Protein AF-A0AAN6T9I6-F1 (afdb_monomer)

Nearest PDB structures (foldseek):
  3bio-assembly1_A  TM=5.373E-01  e=3.878E-01  Porphyromonas gingivalis W83
  3bio-assembly1_B  TM=4.441E-01  e=6.541E-01  Porphyromonas gingiv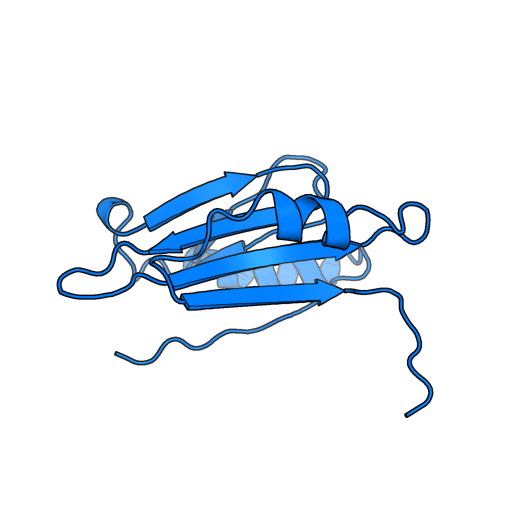alis W83
  8xeh-assembly1_E  T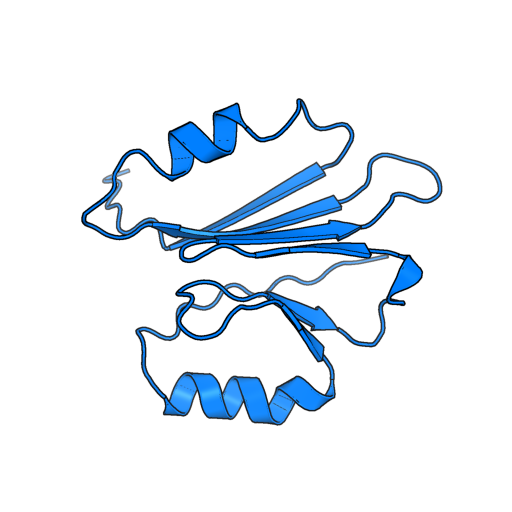M=4.835E-01  e=1.633E+00  Legionella pneumophila
  5w3y-assembly2_B  TM=5.006E-01  e=4.350E+00  Ralstonia solanacearum

pLDDT: mean 81.52, std 9.83, range [54.81, 94.38]

Solvent-accessible surface area (backbone atoms only — not comparable to full-atom values): 6891 Å² total; per-residue (Å²): 136,89,84,85,86,84,88,82,84,56,86,85,41,62,68,60,49,48,60,53,52,70,59,32,82,54,34,45,80,47,62,48,94,87,33,72,20,60,48,76,44,54,63,89,56,61,74,91,45,43,52,74,52,71,46,57,41,28,25,38,41,37,35,70,40,92,89,54,61,23,45,33,41,34,29,37,39,42,53,94,88,49,90,51,59,67,65,52,49,64,69,63,52,67,85,66,71,35,51,76,45,84,44,66,51,66,83,70,89,73,96,121

Secondary structure (DSSP, 8-state):
-PPP------TT-HHHHHHHHHHGGGEEEE--TT-S--EEEETTS-GGGEEEEE-SSEEEEEEPPSSS--EEEEEEE--TT-SSHHHHHHHHS-S-SSEEEEEEE-------

Mean predicted aligned error: 6.65 Å

Foldseek 3Di:
DDDDDDADQCVPPVVSVVVVVVVLVQFDWDEDVQARWIDTHGPVDDPVQKDKDYDRFKIKIWGDDPPAATEMEMEGEDPPVDPCVVVVVVVVPPPGSHHYHYHYPNVDDDPD

Radius of gyration: 14.71 Å; Cα contacts (8 Å, |Δi|>4): 151; chains: 1; bounding box: 37×34×36 Å

Structure (mmCIF, N/CA/C/O backbone):
data_AF-A0AAN6T9I6-F1
#
_entry.id   AF-A0AAN6T9I6-F1
#
loop_
_atom_site.group_PDB
_atom_site.id
_atom_site.type_symbol
_atom_site.label_atom_id
_atom_site.label_alt_id
_atom_site.label_comp_id
_atom_site.label_asym_id
_atom_site.label_entity_id
_atom_site.label_seq_id
_atom_site.pdbx_PDB_ins_code
_atom_site.Cartn_x
_atom_site.Cartn_y
_atom_site.Cartn_z
_atom_site.occupancy
_atom_site.B_iso_or_equiv
_atom_site.auth_seq_id
_atom_site.auth_comp_id
_atom_site.auth_asym_id
_atom_site.auth_atom_id
_atom_site.pdbx_PDB_model_num
ATOM 1 N N . MET A 1 1 ? -3.413 6.753 20.970 1.00 56.09 1 MET A N 1
ATOM 2 C CA . MET A 1 1 ? -2.949 5.431 20.495 1.00 56.09 1 MET A CA 1
ATOM 3 C C . MET A 1 1 ? -1.742 5.660 19.598 1.00 56.09 1 MET A C 1
ATOM 5 O O . MET A 1 1 ? -1.856 6.450 18.675 1.00 56.09 1 MET A O 1
ATOM 9 N N . GLY A 1 2 ? -0.576 5.093 19.921 1.00 68.94 2 GLY A N 1
ATOM 10 C CA . GLY A 1 2 ? 0.645 5.289 19.129 1.00 68.94 2 GLY A CA 1
ATOM 11 C C . GLY A 1 2 ? 0.744 4.275 17.989 1.00 68.94 2 GLY A C 1
ATOM 12 O O . GLY A 1 2 ? 0.542 3.078 18.214 1.00 68.94 2 GLY A O 1
ATOM 13 N N . ILE A 1 3 ? 1.055 4.742 16.781 1.00 76.50 3 ILE A N 1
ATOM 14 C CA . ILE A 1 3 ? 1.352 3.885 15.628 1.00 76.50 3 ILE A CA 1
ATOM 15 C C . ILE A 1 3 ? 2.866 3.902 15.429 1.00 76.50 3 ILE A C 1
ATOM 17 O O . ILE A 1 3 ? 3.469 4.963 15.30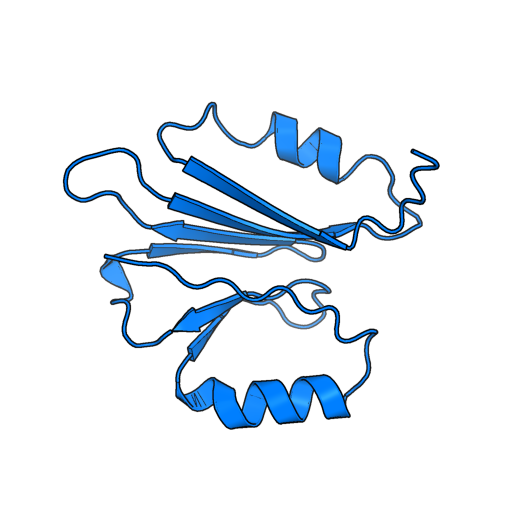1 1.00 76.50 3 ILE A O 1
ATOM 21 N N . SER A 1 4 ? 3.473 2.718 15.452 1.00 82.62 4 SER A N 1
ATOM 22 C CA . SER A 1 4 ? 4.886 2.523 15.131 1.00 82.62 4 SER A CA 1
ATOM 23 C C . SER A 1 4 ? 4.974 2.008 13.706 1.00 82.62 4 SER A C 1
ATOM 25 O O . SER A 1 4 ? 4.260 1.072 13.347 1.00 82.62 4 SER A O 1
ATOM 27 N N . ILE A 1 5 ? 5.833 2.633 12.912 1.00 83.00 5 ILE A N 1
ATOM 28 C CA . ILE A 1 5 ? 5.991 2.359 11.489 1.00 83.00 5 ILE A CA 1
ATOM 29 C C . ILE A 1 5 ? 7.453 1.987 11.247 1.00 83.00 5 ILE A C 1
ATOM 31 O O . ILE A 1 5 ? 8.351 2.674 11.732 1.00 83.00 5 ILE A O 1
ATOM 35 N N . LEU A 1 6 ? 7.678 0.903 10.507 1.00 82.81 6 LEU A N 1
ATOM 36 C CA . LEU A 1 6 ? 8.998 0.462 10.067 1.00 82.81 6 LEU A CA 1
ATOM 37 C C . LEU A 1 6 ? 9.014 0.429 8.539 1.00 82.81 6 LEU A C 1
ATOM 39 O O . LEU A 1 6 ? 8.176 -0.235 7.934 1.00 82.81 6 LEU A O 1
ATOM 43 N N . GLN A 1 7 ? 9.968 1.134 7.930 1.00 84.31 7 GLN A N 1
ATOM 44 C CA . GLN A 1 7 ? 10.239 1.051 6.497 1.00 84.31 7 GLN A CA 1
ATOM 45 C C . GLN A 1 7 ? 11.433 0.136 6.258 1.00 84.31 7 GLN A C 1
ATOM 47 O O . GLN A 1 7 ? 12.461 0.282 6.919 1.00 84.31 7 GLN A O 1
ATOM 52 N N . TRP A 1 8 ? 11.315 -0.771 5.293 1.00 82.44 8 TRP A N 1
ATOM 53 C CA . TRP A 1 8 ? 12.411 -1.650 4.905 1.00 82.44 8 TRP A CA 1
ATOM 54 C C . TRP A 1 8 ? 12.367 -1.945 3.407 1.00 82.44 8 TRP A C 1
ATOM 56 O O . TRP A 1 8 ? 11.308 -2.282 2.882 1.00 82.44 8 TRP A O 1
ATOM 66 N N . ASN A 1 9 ? 13.513 -1.864 2.727 1.00 80.44 9 ASN A N 1
ATOM 67 C CA . ASN A 1 9 ? 13.674 -2.374 1.366 1.00 80.44 9 ASN A CA 1
ATOM 68 C C . ASN A 1 9 ? 14.413 -3.721 1.425 1.00 80.44 9 ASN A C 1
ATOM 70 O O . ASN A 1 9 ? 15.534 -3.803 1.925 1.00 80.44 9 ASN A O 1
ATOM 74 N N . THR A 1 10 ? 13.790 -4.784 0.914 1.00 79.50 10 THR A N 1
ATOM 75 C CA . THR A 1 10 ? 14.369 -6.136 0.906 1.00 79.50 10 THR A CA 1
ATOM 76 C C . THR A 1 10 ? 15.439 -6.336 -0.166 1.00 79.50 10 THR A C 1
ATOM 78 O O . THR A 1 10 ? 16.141 -7.340 -0.117 1.00 79.50 10 THR A O 1
ATOM 81 N N . GLN A 1 11 ? 15.567 -5.417 -1.128 1.00 78.31 11 GLN A N 1
ATOM 82 C CA . GLN A 1 11 ? 16.440 -5.502 -2.307 1.00 78.31 11 GLN A CA 1
ATOM 83 C C . GLN A 1 11 ? 16.197 -6.760 -3.161 1.00 78.31 11 GLN A C 1
ATOM 85 O O . GLN A 1 11 ? 17.068 -7.188 -3.912 1.00 78.31 11 GLN A O 1
ATOM 90 N N . GLY A 1 12 ? 15.022 -7.388 -3.028 1.00 72.38 12 GLY A N 1
ATOM 91 C CA . GLY A 1 12 ? 14.734 -8.685 -3.648 1.00 72.38 12 GLY A CA 1
ATOM 92 C C . GLY A 1 12 ? 15.462 -9.871 -3.002 1.00 72.38 12 GLY A C 1
ATOM 93 O O . GLY A 1 12 ? 15.418 -10.973 -3.544 1.00 72.38 12 GLY A O 1
ATOM 94 N N . ILE A 1 13 ? 16.113 -9.673 -1.851 1.00 76.81 13 ILE A N 1
ATOM 95 C CA . ILE A 1 13 ? 16.798 -10.727 -1.095 1.00 76.81 13 ILE A CA 1
ATOM 96 C C . ILE A 1 13 ? 15.746 -11.559 -0.356 1.00 76.81 13 ILE A C 1
ATOM 98 O O . ILE A 1 13 ? 15.005 -11.051 0.491 1.00 76.81 13 ILE A O 1
ATOM 102 N N . LYS A 1 14 ? 15.681 -12.849 -0.691 1.00 70.06 14 LYS A N 1
ATOM 103 C CA . LYS A 1 14 ? 14.672 -13.795 -0.196 1.00 70.06 14 LYS A CA 1
ATOM 104 C C . LYS A 1 14 ? 14.780 -14.010 1.312 1.00 70.06 14 LYS A C 1
ATOM 106 O O . LYS A 1 14 ? 13.761 -14.039 1.991 1.00 70.06 14 LYS A O 1
ATOM 111 N N . GLU A 1 15 ? 15.995 -14.071 1.837 1.00 73.94 15 GLU A N 1
ATOM 112 C CA . GLU A 1 15 ? 16.291 -14.280 3.255 1.00 73.94 15 GLU A CA 1
ATOM 113 C C . GLU A 1 15 ? 15.741 -13.135 4.123 1.00 73.94 15 GLU A C 1
ATOM 115 O O . GLU A 1 15 ? 15.161 -13.371 5.180 1.00 73.94 15 GLU A O 1
ATOM 120 N N . ASN A 1 16 ? 15.834 -11.889 3.642 1.00 72.44 16 ASN A N 1
ATOM 121 C CA . ASN A 1 16 ? 15.256 -10.727 4.327 1.00 72.44 16 ASN A CA 1
ATOM 122 C C . ASN A 1 16 ? 13.726 -10.812 4.386 1.00 72.44 16 ASN A C 1
ATOM 124 O O . ASN A 1 16 ? 13.112 -10.395 5.367 1.00 72.44 16 ASN A O 1
ATOM 128 N N . LEU A 1 17 ? 13.109 -11.347 3.329 1.00 69.06 17 LEU A N 1
ATOM 129 C CA . LEU A 1 17 ? 11.671 -11.571 3.286 1.00 69.06 17 LEU A CA 1
ATOM 130 C C . LEU A 1 17 ? 11.265 -12.696 4.246 1.00 69.06 17 LEU A C 1
ATOM 132 O O . LEU A 1 17 ? 10.269 -12.554 4.939 1.00 69.06 17 LEU A O 1
ATOM 136 N N . GLU A 1 18 ? 12.030 -13.786 4.316 1.00 68.50 18 GLU A N 1
ATOM 137 C CA . GLU A 1 18 ? 11.752 -14.930 5.196 1.00 68.50 18 GLU A CA 1
ATOM 138 C C . GLU A 1 18 ? 11.777 -14.539 6.677 1.00 68.50 18 GLU A C 1
ATOM 140 O O . GLU A 1 18 ? 10.836 -14.866 7.392 1.00 68.50 18 GLU A O 1
ATOM 145 N N . VAL A 1 19 ? 12.757 -13.741 7.115 1.00 72.62 19 VAL A N 1
ATOM 146 C CA . VAL A 1 19 ? 12.797 -13.205 8.491 1.00 72.62 19 VAL A CA 1
ATOM 147 C C . VAL A 1 19 ? 11.570 -12.333 8.791 1.00 72.62 19 VAL A C 1
ATOM 149 O O . VAL A 1 19 ? 10.964 -12.443 9.858 1.00 72.62 19 VAL A O 1
ATOM 152 N N . LEU A 1 20 ? 11.158 -11.486 7.841 1.00 69.44 20 LEU A N 1
ATOM 153 C CA . LEU A 1 20 ? 9.937 -10.682 7.982 1.00 69.44 20 LEU A CA 1
ATOM 154 C C . LEU A 1 20 ? 8.673 -11.558 8.004 1.00 69.44 20 LEU A C 1
ATOM 156 O O . LEU A 1 20 ? 7.717 -11.246 8.715 1.00 69.44 20 LEU A O 1
ATOM 160 N N . LEU A 1 21 ? 8.665 -12.657 7.247 1.00 68.06 21 LEU A N 1
ATOM 161 C CA . LEU A 1 21 ? 7.557 -13.607 7.165 1.00 68.06 21 LEU A CA 1
ATOM 162 C C . LEU A 1 21 ? 7.447 -14.513 8.400 1.00 68.06 21 LEU A C 1
ATOM 164 O O . LEU A 1 21 ? 6.333 -14.873 8.778 1.00 68.06 21 LEU A O 1
ATOM 168 N N . GLU A 1 22 ? 8.551 -14.842 9.069 1.00 71.06 22 GLU A N 1
ATOM 169 C CA . GLU A 1 22 ? 8.525 -15.567 10.347 1.00 71.06 22 GLU A CA 1
ATOM 170 C C . GLU A 1 22 ? 7.823 -14.746 11.443 1.00 71.06 22 GLU A C 1
ATOM 172 O O . GLU A 1 22 ? 6.990 -15.273 12.186 1.00 71.06 22 GLU A O 1
ATOM 177 N N . GLU A 1 23 ? 8.042 -13.429 11.475 1.00 69.19 23 GLU A N 1
ATOM 178 C CA . GLU A 1 23 ? 7.282 -12.508 12.334 1.00 69.19 23 GLU A CA 1
ATOM 179 C C . GLU A 1 23 ? 5.859 -12.227 11.800 1.00 69.19 23 GLU A C 1
ATOM 181 O O . GLU A 1 23 ? 4.974 -11.811 12.561 1.00 69.19 23 GLU A O 1
ATOM 186 N N . ALA A 1 24 ? 5.584 -12.498 10.515 1.00 66.31 24 ALA A N 1
ATOM 187 C CA . ALA A 1 24 ? 4.322 -12.155 9.850 1.00 66.31 24 ALA A CA 1
ATOM 188 C C . ALA A 1 24 ? 3.090 -12.868 10.411 1.00 66.31 24 ALA A C 1
ATOM 190 O O . ALA A 1 24 ? 1.973 -12.417 10.158 1.00 66.31 24 ALA A O 1
ATOM 191 N N . ASN A 1 25 ? 3.226 -13.902 11.251 1.00 78.69 25 ASN A N 1
ATOM 192 C CA . ASN A 1 25 ? 2.051 -14.459 11.931 1.00 78.69 25 ASN A CA 1
ATOM 193 C C . ASN A 1 25 ? 1.350 -13.419 12.834 1.00 78.69 25 ASN A C 1
ATOM 195 O O . ASN A 1 25 ? 0.166 -13.557 13.146 1.00 78.69 25 ASN A O 1
ATOM 199 N N . ARG A 1 26 ? 2.036 -12.336 13.214 1.00 86.12 26 ARG A N 1
ATOM 200 C CA . ARG A 1 26 ? 1.462 -11.207 13.966 1.00 86.12 26 ARG A CA 1
ATOM 201 C C . ARG A 1 26 ? 0.830 -10.131 13.082 1.00 86.12 26 ARG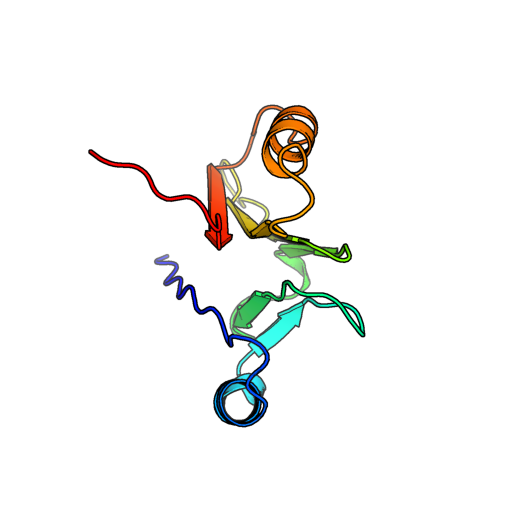 A C 1
ATOM 203 O O . ARG A 1 26 ? 0.283 -9.165 13.616 1.00 86.12 26 ARG A O 1
ATOM 210 N N . TYR A 1 27 ? 0.866 -10.296 11.763 1.00 89.75 27 TYR A N 1
ATOM 211 C CA . TYR A 1 27 ? 0.492 -9.272 10.797 1.00 89.75 27 TYR A CA 1
ATOM 212 C C . TYR A 1 27 ? -0.455 -9.810 9.712 1.00 89.75 27 TYR A C 1
ATOM 214 O O . TYR A 1 27 ? -0.507 -11.001 9.412 1.00 89.75 27 TYR A O 1
ATOM 222 N N . HIS A 1 28 ? -1.235 -8.910 9.131 1.00 90.88 28 HIS A N 1
ATOM 223 C CA . HIS A 1 28 ? -1.895 -9.058 7.846 1.00 90.88 28 HIS A CA 1
ATOM 224 C C . HIS A 1 28 ? -0.937 -8.537 6.776 1.00 90.88 28 HIS A C 1
ATOM 226 O O . HIS A 1 28 ? -0.414 -7.431 6.909 1.00 90.88 28 HIS A O 1
ATOM 232 N N . LEU A 1 29 ? -0.698 -9.330 5.735 1.00 90.81 29 LEU A N 1
ATOM 233 C CA . LEU A 1 29 ? 0.140 -8.936 4.609 1.00 90.81 29 LEU A CA 1
ATOM 234 C C . LEU A 1 29 ? -0.737 -8.362 3.490 1.00 90.81 29 LEU A C 1
ATOM 236 O O . LEU A 1 29 ? -1.586 -9.062 2.943 1.00 90.81 29 LEU A O 1
ATOM 240 N N . VAL A 1 30 ? -0.501 -7.100 3.144 1.00 92.69 30 VAL A N 1
ATOM 241 C CA . VAL A 1 30 ? -1.135 -6.388 2.031 1.00 92.69 30 VAL A CA 1
ATOM 242 C C . VAL A 1 30 ? -0.154 -6.354 0.867 1.00 92.69 30 VAL A C 1
ATOM 244 O O . VAL A 1 30 ? 0.819 -5.598 0.883 1.00 92.69 30 VAL A O 1
ATOM 247 N N . HIS A 1 31 ? -0.396 -7.201 -0.131 1.00 91.81 31 HIS A N 1
ATOM 248 C CA . HIS A 1 31 ? 0.407 -7.278 -1.349 1.00 91.81 31 HIS A CA 1
ATOM 249 C C . HIS A 1 31 ? -0.375 -7.963 -2.475 1.00 91.81 31 HIS A C 1
ATOM 251 O O . HIS A 1 31 ? -1.435 -8.548 -2.244 1.00 91.81 31 HIS A O 1
ATOM 257 N N . ARG A 1 32 ? 0.188 -7.953 -3.686 1.00 90.69 32 ARG A N 1
ATOM 258 C CA . ARG A 1 32 ? -0.222 -8.861 -4.765 1.00 90.69 32 ARG A CA 1
ATOM 259 C C . ARG A 1 32 ? 0.963 -9.727 -5.197 1.00 90.69 32 ARG A C 1
ATOM 261 O O . ARG A 1 32 ? 2.111 -9.300 -5.064 1.00 90.69 32 ARG A O 1
ATOM 268 N N . PRO A 1 33 ? 0.734 -10.933 -5.742 1.00 87.19 33 PRO A N 1
ATOM 269 C CA . PRO A 1 33 ? 1.811 -11.719 -6.331 1.00 87.19 33 PRO A CA 1
ATOM 270 C C . PRO A 1 33 ? 2.585 -10.905 -7.378 1.00 87.19 33 PRO A C 1
ATOM 272 O O . PRO A 1 33 ? 1.989 -10.311 -8.280 1.00 87.19 33 PRO A O 1
ATOM 275 N N . GLY A 1 34 ? 3.910 -10.860 -7.226 1.00 85.00 34 GLY A N 1
ATOM 276 C CA . GLY A 1 34 ? 4.811 -10.118 -8.108 1.00 85.00 34 GLY A CA 1
ATOM 277 C C . GLY A 1 34 ? 4.887 -8.603 -7.876 1.00 85.00 34 GLY A C 1
ATOM 278 O O . GLY A 1 34 ? 5.575 -7.947 -8.652 1.00 85.00 34 GLY A O 1
ATOM 279 N N . SER A 1 35 ? 4.221 -8.031 -6.858 1.00 89.62 35 SER A N 1
ATOM 280 C CA . SER A 1 35 ? 4.432 -6.614 -6.518 1.00 89.62 35 SER A CA 1
ATOM 281 C C . SER A 1 35 ? 5.802 -6.364 -5.899 1.00 89.62 35 SER A C 1
ATOM 283 O O . SER A 1 35 ? 6.416 -7.244 -5.293 1.00 89.62 35 SER A O 1
ATOM 285 N N . ARG A 1 36 ? 6.253 -5.118 -6.031 1.00 89.25 36 ARG A N 1
ATOM 286 C CA . ARG A 1 36 ? 7.497 -4.593 -5.452 1.00 89.25 36 ARG A CA 1
ATOM 287 C C . ARG A 1 36 ? 7.262 -3.825 -4.149 1.00 89.25 36 ARG A C 1
ATOM 289 O O . ARG A 1 36 ? 8.217 -3.493 -3.457 1.00 89.25 36 ARG A O 1
ATOM 296 N N . ALA A 1 37 ? 5.997 -3.602 -3.796 1.00 89.75 37 ALA A N 1
ATOM 297 C CA . ALA A 1 37 ? 5.562 -2.995 -2.545 1.00 89.75 37 ALA A CA 1
ATOM 298 C C . ALA A 1 37 ? 4.681 -3.956 -1.733 1.00 89.75 37 ALA A C 1
ATOM 300 O O . ALA A 1 37 ? 3.944 -4.780 -2.295 1.00 89.75 37 ALA A O 1
ATOM 301 N N . ALA A 1 38 ? 4.770 -3.836 -0.409 1.00 91.12 38 ALA A N 1
ATOM 302 C CA . ALA A 1 38 ? 3.966 -4.581 0.549 1.00 91.12 38 ALA A CA 1
ATOM 303 C C . ALA A 1 38 ? 3.849 -3.814 1.874 1.00 91.12 38 ALA A C 1
ATOM 305 O O . ALA A 1 38 ? 4.773 -3.108 2.276 1.00 91.12 38 ALA A O 1
ATOM 306 N N . ILE A 1 39 ? 2.735 -4.004 2.584 1.00 92.38 39 ILE A N 1
ATOM 307 C CA . ILE A 1 39 ? 2.534 -3.484 3.944 1.00 92.38 39 ILE A CA 1
ATOM 308 C C . ILE A 1 39 ? 2.170 -4.641 4.873 1.00 92.38 39 IL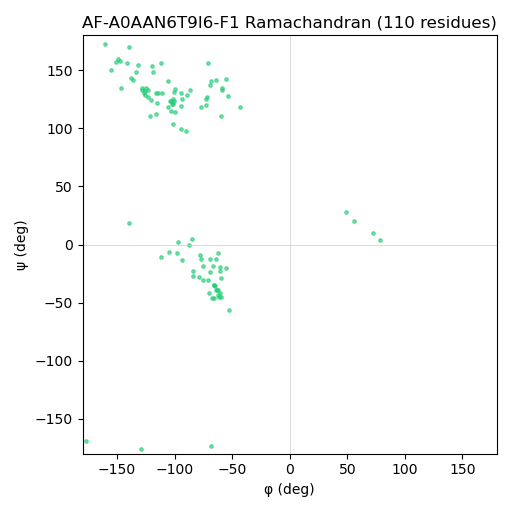E A C 1
ATOM 310 O O . ILE A 1 39 ? 1.305 -5.457 4.560 1.00 92.38 39 ILE A O 1
ATOM 314 N N . PHE A 1 40 ? 2.801 -4.682 6.047 1.00 91.06 40 PHE A N 1
ATOM 315 C CA . PHE A 1 40 ? 2.407 -5.554 7.150 1.00 91.06 40 PHE A CA 1
ATOM 316 C C . PHE A 1 40 ? 1.598 -4.755 8.179 1.00 91.06 40 PHE A C 1
ATOM 318 O O . PHE A 1 40 ? 2.129 -3.869 8.850 1.00 91.06 40 PHE A O 1
ATOM 325 N N . VAL A 1 41 ? 0.315 -5.081 8.338 1.00 91.56 41 VAL A N 1
ATOM 326 C CA . VAL A 1 41 ? -0.580 -4.453 9.325 1.00 91.56 41 VAL A CA 1
ATOM 327 C C . VAL A 1 41 ? -0.721 -5.370 10.531 1.00 91.56 41 VAL A C 1
ATOM 329 O O . VAL A 1 41 ? -1.115 -6.517 10.384 1.00 91.56 41 VAL A O 1
ATOM 332 N N . GLY A 1 42 ? -0.411 -4.911 11.743 1.00 90.19 42 GLY A N 1
ATOM 333 C CA . GLY A 1 42 ? -0.508 -5.777 12.926 1.00 90.19 42 GLY A CA 1
ATOM 334 C C . GLY A 1 42 ? -1.930 -6.317 13.139 1.00 90.19 42 GLY A C 1
ATOM 335 O O . GLY A 1 42 ? -2.880 -5.543 13.138 1.00 90.19 42 GLY A O 1
ATOM 336 N N . LYS A 1 43 ? -2.085 -7.614 13.433 1.00 91.00 43 LYS A N 1
ATOM 337 C CA . LYS A 1 43 ? -3.392 -8.258 13.714 1.00 91.00 43 LYS A CA 1
ATOM 338 C C . LYS A 1 43 ? -4.122 -7.702 14.944 1.00 91.00 43 LYS A C 1
ATOM 340 O O . LYS A 1 43 ? -5.254 -8.070 15.220 1.00 91.00 43 LYS A O 1
ATOM 345 N N . ARG A 1 44 ? -3.465 -6.819 15.705 1.00 89.31 44 ARG A N 1
ATOM 346 C CA . ARG A 1 44 ? -4.086 -6.028 16.778 1.00 89.31 44 ARG A CA 1
ATOM 347 C C . ARG A 1 44 ? -5.104 -5.004 16.258 1.00 89.31 44 ARG A C 1
ATOM 349 O O . ARG A 1 44 ? -5.868 -4.479 17.058 1.00 89.31 44 ARG A O 1
ATOM 356 N N . PHE A 1 45 ? -5.043 -4.663 14.971 1.00 89.38 45 PHE A N 1
ATOM 357 C CA . PHE A 1 45 ? -5.996 -3.783 14.308 1.00 89.38 45 PHE A CA 1
ATOM 358 C C . PHE A 1 45 ? -7.094 -4.633 13.674 1.00 89.38 45 PHE A C 1
ATOM 360 O O . PHE A 1 45 ? -6.794 -5.540 12.898 1.00 89.38 45 PHE A O 1
ATOM 367 N N . ASP A 1 46 ? -8.349 -4.341 14.007 1.00 89.12 46 ASP A N 1
ATOM 368 C CA . ASP A 1 46 ? -9.489 -5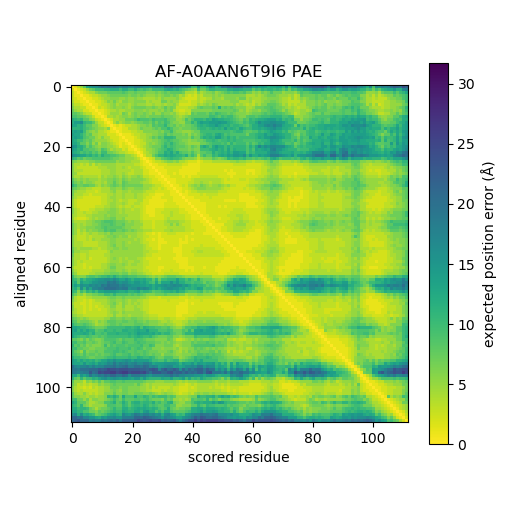.088 13.478 1.00 89.12 46 ASP A CA 1
ATOM 369 C C . ASP A 1 46 ? -9.649 -4.817 11.973 1.00 89.12 46 ASP A C 1
ATOM 371 O O . ASP A 1 46 ? -9.465 -3.686 11.520 1.00 89.12 46 ASP A O 1
ATOM 375 N N . LEU A 1 47 ? -9.988 -5.847 11.193 1.00 89.25 47 LEU A N 1
ATOM 376 C CA . LEU A 1 47 ? -10.172 -5.744 9.740 1.00 89.25 47 LEU A CA 1
ATOM 377 C C . LEU A 1 47 ? -11.285 -4.768 9.342 1.00 89.25 47 LEU A C 1
ATOM 379 O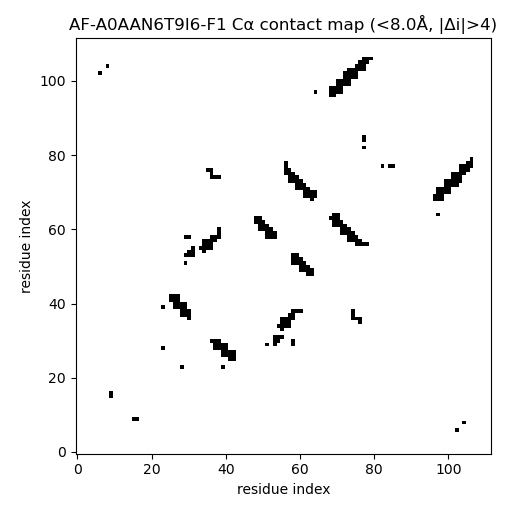 O . LEU A 1 47 ? -11.269 -4.260 8.231 1.00 89.25 47 LEU A O 1
ATOM 383 N N . SER A 1 48 ? -12.243 -4.477 10.225 1.00 89.12 48 SER A N 1
ATOM 384 C CA . SER A 1 48 ? -13.291 -3.490 9.959 1.00 89.12 48 SER A CA 1
ATOM 385 C C . SER A 1 48 ? -12.815 -2.041 10.119 1.00 89.12 48 SER A C 1
ATOM 387 O O . SER A 1 48 ? -13.584 -1.117 9.857 1.00 89.12 48 SER A O 1
ATOM 389 N N . GLN A 1 49 ? -11.604 -1.816 10.639 1.00 87.88 49 GLN A N 1
ATOM 390 C CA . GLN A 1 49 ? -11.078 -0.478 10.941 1.00 87.88 49 GLN A CA 1
ATOM 391 C C . GLN A 1 49 ? -10.256 0.114 9.802 1.00 87.88 49 GLN A C 1
ATOM 393 O O . GLN A 1 49 ? -9.938 1.307 9.837 1.00 87.88 49 GLN A O 1
ATOM 398 N N . TRP A 1 50 ? -9.883 -0.705 8.825 1.00 91.94 50 TRP A N 1
ATOM 399 C CA . TRP A 1 50 ? -9.021 -0.301 7.733 1.00 91.94 50 TRP A CA 1
ATOM 400 C C . TRP A 1 50 ? -9.371 -1.033 6.451 1.00 91.94 50 TRP A C 1
ATOM 402 O O . TRP A 1 50 ? -9.970 -2.103 6.464 1.00 91.94 50 TRP A O 1
ATOM 412 N N . ASP A 1 51 ? -8.974 -0.433 5.344 1.00 93.00 51 ASP A N 1
ATOM 413 C CA . ASP A 1 51 ? -9.113 -1.011 4.018 1.00 93.00 51 ASP A CA 1
ATOM 414 C C . ASP A 1 51 ? -7.842 -0.699 3.217 1.00 93.00 51 ASP A C 1
ATOM 416 O O . ASP A 1 51 ? -6.948 0.013 3.702 1.00 93.00 51 ASP A O 1
ATOM 420 N N . TYR A 1 52 ? -7.689 -1.321 2.054 1.00 94.38 52 TYR A N 1
ATOM 421 C CA . TYR A 1 52 ? -6.435 -1.300 1.320 1.00 94.38 52 TYR A CA 1
ATOM 422 C C . TYR A 1 52 ? -6.614 -1.373 -0.193 1.00 94.38 52 TYR A C 1
ATOM 424 O O . TYR A 1 52 ? -7.607 -1.859 -0.725 1.00 94.38 52 TYR A O 1
ATOM 432 N N . GLU A 1 53 ? -5.579 -0.934 -0.901 1.00 94.06 53 GLU A N 1
ATOM 433 C CA . GLU A 1 53 ? -5.472 -1.080 -2.348 1.00 94.06 53 GLU A CA 1
ATOM 434 C C . GLU A 1 53 ? -4.047 -1.489 -2.719 1.00 94.06 53 GLU A C 1
ATOM 436 O O . GLU A 1 53 ? -3.077 -1.071 -2.081 1.00 94.06 53 GLU A O 1
ATOM 441 N N . VAL A 1 54 ? -3.923 -2.343 -3.736 1.00 94.31 54 VAL A N 1
ATOM 442 C CA . VAL A 1 54 ? -2.645 -2.907 -4.181 1.00 94.31 54 VAL A CA 1
ATOM 443 C C . VAL A 1 54 ? -2.455 -2.714 -5.680 1.00 94.31 54 VAL A C 1
ATOM 445 O O . VAL A 1 54 ? -3.331 -3.020 -6.489 1.00 94.31 54 VAL A O 1
ATOM 448 N N . ALA A 1 55 ? -1.257 -2.288 -6.053 1.00 92.25 55 ALA A N 1
ATOM 449 C CA . ALA A 1 55 ? -0.766 -2.217 -7.417 1.00 92.25 55 ALA A CA 1
ATOM 450 C C . ALA A 1 55 ? 0.602 -2.908 -7.515 1.00 92.25 55 ALA A C 1
ATOM 452 O O . ALA A 1 55 ? 1.068 -3.558 -6.580 1.00 92.25 55 ALA A O 1
ATOM 453 N N . GLU A 1 56 ? 1.219 -2.856 -8.693 1.00 91.69 56 GLU A N 1
ATOM 454 C CA . GLU A 1 56 ? 2.534 -3.466 -8.911 1.00 91.69 56 GLU A CA 1
ATOM 455 C C . GLU A 1 56 ? 3.625 -2.776 -8.082 1.00 91.69 56 GLU A C 1
ATOM 457 O O . GLU A 1 56 ? 4.404 -3.445 -7.403 1.00 91.69 56 GLU A O 1
ATOM 462 N N . ASP A 1 57 ? 3.631 -1.444 -8.104 1.00 91.06 57 ASP A N 1
ATOM 463 C CA . ASP A 1 57 ? 4.683 -0.604 -7.522 1.00 91.06 57 ASP A CA 1
ATOM 464 C C . ASP A 1 57 ? 4.311 0.063 -6.214 1.00 91.06 57 ASP A C 1
ATOM 466 O O . ASP A 1 57 ? 5.143 0.698 -5.578 1.00 91.06 57 ASP A O 1
ATOM 470 N N . TRP A 1 58 ? 3.064 -0.069 -5.792 1.00 91.75 58 TRP A N 1
ATOM 471 C CA . TRP A 1 58 ? 2.615 0.534 -4.557 1.00 91.75 58 TRP A CA 1
ATOM 472 C C . TRP A 1 58 ? 1.489 -0.273 -3.938 1.00 91.75 58 TRP A C 1
ATOM 474 O O . TRP A 1 58 ? 0.765 -1.010 -4.610 1.00 91.75 58 TRP A O 1
ATOM 484 N N . CYS A 1 59 ? 1.319 -0.109 -2.640 1.00 93.38 59 CYS A N 1
ATOM 485 C CA . CYS A 1 59 ? 0.081 -0.439 -1.963 1.00 93.38 59 CYS A CA 1
ATOM 486 C C . CYS A 1 59 ? -0.202 0.612 -0.900 1.00 93.38 59 CYS A C 1
ATOM 488 O O . CYS A 1 59 ? 0.701 1.305 -0.424 1.00 93.38 59 CYS A O 1
ATOM 490 N N . ARG A 1 60 ? -1.473 0.745 -0.541 1.00 92.62 60 ARG A N 1
ATOM 491 C CA . ARG A 1 60 ? -1.907 1.674 0.495 1.00 92.62 60 ARG A CA 1
ATOM 492 C C . ARG A 1 60 ? -2.868 1.007 1.450 1.00 92.62 60 ARG A C 1
ATOM 494 O O . ARG A 1 60 ? -3.631 0.130 1.056 1.00 92.62 60 ARG A O 1
ATOM 501 N N . VAL A 1 61 ? -2.824 1.455 2.693 1.00 93.31 61 VAL A N 1
ATOM 502 C CA . VAL A 1 61 ? -3.743 1.072 3.762 1.00 93.31 61 VAL A CA 1
ATOM 503 C C . VAL A 1 61 ? -4.283 2.352 4.373 1.00 93.31 61 VAL A C 1
ATOM 505 O O . VAL A 1 61 ? -3.498 3.247 4.687 1.00 93.31 61 VAL A O 1
ATOM 508 N N . TRP A 1 62 ? -5.593 2.446 4.582 1.00 91.75 62 TRP A N 1
ATOM 509 C CA . TRP A 1 62 ? -6.188 3.569 5.301 1.00 91.75 62 TRP A CA 1
ATOM 510 C C . TRP A 1 62 ? -7.046 3.101 6.469 1.00 91.75 62 TRP A C 1
ATOM 512 O O . TRP A 1 62 ? -7.894 2.227 6.332 1.00 91.75 62 TRP A O 1
ATOM 522 N N . PHE A 1 63 ? -6.830 3.722 7.623 1.00 89.75 63 PHE A N 1
ATOM 523 C CA . PHE A 1 63 ? -7.610 3.546 8.838 1.00 89.75 63 PHE A CA 1
ATOM 524 C C . PHE A 1 63 ? -8.685 4.624 8.905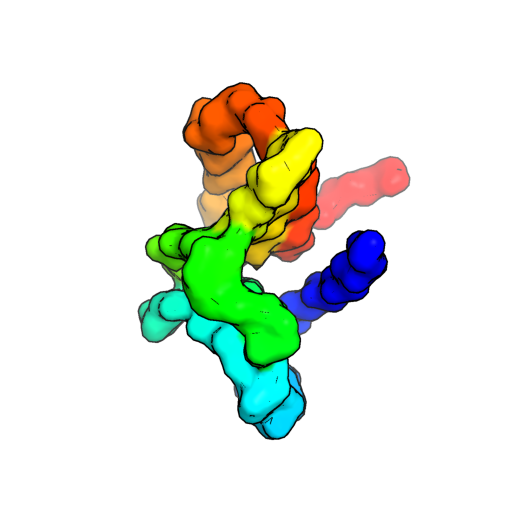 1.00 89.75 63 PHE A C 1
ATOM 526 O O . PHE A 1 63 ? -8.385 5.816 8.775 1.00 89.75 63 PHE A O 1
ATOM 533 N N . LEU A 1 64 ? -9.928 4.215 9.149 1.00 82.31 64 LEU A N 1
ATOM 534 C CA . LEU A 1 64 ? -11.027 5.149 9.371 1.00 82.31 64 LEU A CA 1
ATOM 535 C C . LEU A 1 64 ? -10.855 5.817 10.741 1.00 82.31 64 LEU A C 1
ATOM 537 O O . LEU A 1 64 ? -10.701 5.144 11.762 1.00 82.31 64 LEU A O 1
ATOM 541 N N . GLY A 1 65 ? -10.877 7.148 10.777 1.00 73.69 65 GLY A N 1
ATOM 542 C CA . GLY A 1 65 ? -10.887 7.879 12.040 1.00 73.69 65 GLY A CA 1
ATOM 543 C C . GLY A 1 65 ? -12.254 7.745 12.708 1.00 73.69 65 GLY A C 1
ATOM 544 O O . GLY A 1 65 ? -13.270 8.052 12.093 1.00 73.69 65 GLY A O 1
ATOM 545 N N . GLN A 1 66 ? -12.297 7.283 13.961 1.00 70.00 66 GLN A N 1
ATOM 546 C CA . GLN A 1 66 ? -13.570 7.149 14.684 1.00 70.00 66 GLN A CA 1
ATOM 547 C C . GLN A 1 66 ? -14.175 8.511 15.071 1.00 70.00 66 GLN A C 1
ATOM 549 O O . GLN A 1 66 ? -15.392 8.644 15.104 1.00 70.00 66 GLN A O 1
ATOM 554 N N . GLU A 1 67 ? -13.337 9.525 15.320 1.00 70.31 67 GLU A N 1
ATOM 555 C CA . GLU A 1 67 ? -13.757 10.867 15.773 1.00 70.31 67 GLU A CA 1
ATOM 556 C C . GLU A 1 67 ? -12.962 12.010 15.099 1.00 70.31 67 GLU A C 1
ATOM 558 O O . GLU A 1 67 ? -12.904 13.131 15.602 1.00 70.31 67 GLU A O 1
ATOM 563 N N . GLY A 1 68 ? -12.301 11.750 13.966 1.00 69.69 68 GLY A N 1
ATOM 564 C CA . GLY A 1 68 ? -11.396 12.715 13.334 1.00 69.69 68 GLY A CA 1
ATOM 565 C C . GLY A 1 68 ? -10.813 12.232 12.003 1.00 69.69 68 GLY A C 1
ATOM 566 O O . GLY A 1 68 ? -11.278 11.221 11.474 1.00 69.69 68 GLY A O 1
ATOM 567 N N . PRO A 1 69 ? -9.807 12.939 11.450 1.00 76.00 69 PRO A N 1
ATOM 568 C CA . PRO A 1 69 ? -9.142 12.519 10.222 1.00 76.00 69 PRO A CA 1
ATOM 569 C C . PRO A 1 69 ? -8.527 11.128 10.413 1.00 76.00 69 PRO A C 1
ATOM 571 O O . PRO A 1 69 ? -7.870 10.866 11.423 1.00 76.00 69 PRO A O 1
ATOM 574 N N . GLY A 1 70 ? -8.756 10.232 9.455 1.00 86.12 70 GLY A N 1
ATOM 575 C CA . GLY A 1 70 ? -8.130 8.913 9.434 1.00 86.12 70 GLY A CA 1
ATOM 576 C C . GLY A 1 70 ? -6.627 8.988 9.164 1.00 86.12 70 GLY A C 1
ATOM 577 O O . GLY A 1 70 ? -6.040 10.070 9.077 1.00 86.12 70 GLY A O 1
ATOM 578 N N . LEU A 1 71 ? -6.001 7.829 8.984 1.00 88.25 71 LEU A N 1
ATOM 579 C CA . LEU A 1 71 ? -4.592 7.721 8.600 1.00 88.25 71 LEU A CA 1
ATOM 580 C C . LEU A 1 71 ? -4.474 6.864 7.349 1.00 88.25 71 LEU A C 1
ATOM 582 O O . LEU A 1 71 ? -4.958 5.741 7.345 1.00 88.25 71 LEU A O 1
ATOM 586 N N . GLU A 1 72 ? -3.784 7.358 6.334 1.00 90.19 72 GLU A N 1
ATOM 587 C CA . GLU A 1 72 ? -3.464 6.628 5.115 1.00 90.19 72 GLU A CA 1
ATOM 588 C C . GLU A 1 72 ? -1.947 6.455 5.003 1.00 90.19 72 GLU A C 1
ATOM 590 O O . GLU A 1 72 ? -1.183 7.403 5.178 1.00 90.19 72 GLU A O 1
ATOM 595 N N . ILE A 1 73 ? -1.506 5.229 4.747 1.00 91.25 73 ILE A N 1
ATOM 596 C CA . ILE A 1 73 ? -0.098 4.850 4.652 1.00 91.25 73 ILE A CA 1
ATOM 597 C C . ILE A 1 73 ? 0.122 4.230 3.283 1.00 91.25 73 ILE A C 1
ATOM 599 O O . ILE A 1 73 ? -0.565 3.276 2.922 1.00 91.25 73 ILE A O 1
ATOM 603 N N . TRP A 1 74 ? 1.102 4.748 2.552 1.00 92.06 74 TRP A N 1
ATOM 604 C CA . TRP A 1 74 ? 1.515 4.241 1.251 1.00 92.06 74 TRP A CA 1
ATOM 605 C C . TRP A 1 74 ? 2.894 3.603 1.353 1.00 92.06 74 TRP A C 1
ATOM 607 O O . TRP A 1 74 ? 3.822 4.227 1.860 1.00 92.06 74 TRP A O 1
ATOM 617 N N . SER A 1 75 ? 3.031 2.387 0.831 1.00 92.25 75 SER A N 1
ATOM 618 C CA . SER A 1 75 ? 4.317 1.781 0.497 1.00 92.25 75 SER A CA 1
ATOM 619 C C . SER A 1 75 ? 4.501 1.904 -1.006 1.00 92.25 75 SER A C 1
ATOM 621 O O . SER A 1 75 ? 3.656 1.429 -1.762 1.00 92.25 75 SER A O 1
ATOM 623 N N . ILE A 1 76 ? 5.568 2.573 -1.429 1.00 90.56 76 ILE A N 1
ATOM 624 C CA . ILE A 1 76 ? 5.845 2.891 -2.828 1.00 90.56 76 ILE A CA 1
ATOM 625 C C . ILE A 1 76 ? 7.251 2.392 -3.158 1.00 90.56 76 ILE A C 1
ATOM 627 O O . ILE A 1 76 ? 8.221 2.653 -2.448 1.00 90.56 76 ILE A O 1
ATOM 631 N N . TYR A 1 77 ? 7.371 1.663 -4.253 1.00 88.69 77 TYR A N 1
ATOM 632 C CA . TYR A 1 77 ? 8.637 1.386 -4.897 1.00 88.69 77 TYR A CA 1
ATOM 633 C C . TYR A 1 77 ? 8.701 2.235 -6.158 1.00 88.69 77 TYR A C 1
ATOM 635 O O . TYR A 1 77 ? 7.869 2.076 -7.045 1.00 88.69 77 TYR A O 1
ATOM 643 N N . ASN A 1 78 ? 9.674 3.138 -6.239 1.00 85.62 78 ASN A N 1
ATOM 644 C CA . ASN A 1 78 ? 9.869 3.955 -7.426 1.00 85.62 78 ASN A CA 1
ATOM 645 C C . ASN A 1 78 ? 10.900 3.279 -8.330 1.00 85.62 78 ASN A C 1
ATOM 647 O O . ASN A 1 78 ? 12.104 3.360 -8.047 1.00 85.62 78 ASN A O 1
ATOM 651 N N . PRO A 1 79 ? 10.473 2.554 -9.383 1.00 82.62 79 PRO A N 1
ATOM 652 C CA . PRO A 1 79 ? 11.418 1.858 -10.231 1.00 82.62 79 PRO A CA 1
ATOM 653 C C . PRO A 1 79 ? 12.316 2.887 -10.935 1.00 82.62 79 PRO A C 1
ATOM 655 O O . PRO A 1 79 ? 11.821 3.904 -11.416 1.00 82.62 79 PRO A O 1
ATOM 658 N N . PRO A 1 80 ? 13.623 2.619 -11.104 1.00 80.06 80 PRO A N 1
ATOM 659 C CA . PRO A 1 80 ? 14.545 3.553 -11.763 1.00 80.06 80 PRO A CA 1
ATOM 660 C C . PRO A 1 80 ? 14.113 3.985 -13.178 1.00 80.06 80 PRO A C 1
ATOM 662 O O . PRO A 1 80 ? 14.585 4.996 -13.704 1.00 80.06 80 PRO A O 1
ATOM 665 N N . THR A 1 81 ? 13.242 3.195 -13.809 1.00 81.88 81 THR A N 1
ATOM 666 C CA . THR A 1 81 ? 12.704 3.401 -15.154 1.00 81.88 81 THR A CA 1
ATOM 667 C C . THR A 1 81 ? 11.501 4.341 -15.212 1.00 81.88 81 THR A C 1
ATOM 669 O O . THR A 1 81 ? 11.266 4.912 -16.275 1.00 81.88 81 THR A O 1
ATOM 672 N N . ASP A 1 82 ? 10.751 4.523 -14.121 1.00 77.25 82 ASP A N 1
ATOM 673 C CA . ASP A 1 82 ? 9.589 5.420 -14.075 1.00 77.25 82 ASP A CA 1
ATOM 674 C C . ASP A 1 82 ? 9.850 6.561 -13.092 1.00 77.25 82 ASP A C 1
ATOM 676 O O . ASP A 1 82 ? 9.941 6.364 -11.889 1.00 77.25 82 ASP A O 1
ATOM 680 N N . LYS A 1 83 ? 9.968 7.784 -13.613 1.00 75.88 83 LYS A N 1
ATOM 681 C CA . LYS A 1 83 ? 10.175 8.994 -12.798 1.00 75.88 83 LYS A CA 1
ATOM 682 C C . LYS A 1 83 ? 8.880 9.761 -12.526 1.00 75.88 83 LYS A C 1
ATOM 684 O O . LYS A 1 83 ? 8.921 10.847 -11.953 1.00 75.88 83 LYS A O 1
ATOM 689 N N . THR A 1 84 ? 7.748 9.245 -12.996 1.00 81.75 84 THR A N 1
ATOM 690 C CA . THR A 1 84 ? 6.439 9.911 -12.977 1.00 81.75 84 THR A CA 1
ATOM 691 C C . THR A 1 84 ? 5.437 9.248 -12.042 1.00 81.75 84 THR A C 1
ATOM 693 O O . THR A 1 84 ? 4.396 9.842 -11.759 1.00 81.75 84 THR A O 1
ATOM 696 N N . LEU A 1 85 ? 5.751 8.059 -11.522 1.00 81.62 85 LEU A N 1
ATOM 697 C CA . LEU A 1 85 ? 4.888 7.326 -10.602 1.00 81.62 85 LEU A CA 1
ATOM 698 C C . LEU A 1 85 ? 4.469 8.195 -9.411 1.00 81.62 85 LEU A C 1
ATOM 700 O O . LEU A 1 85 ? 3.280 8.431 -9.212 1.00 81.62 85 LEU A O 1
ATOM 704 N N . LEU A 1 86 ? 5.435 8.739 -8.666 1.00 79.00 86 LEU A N 1
ATOM 705 C CA . LEU A 1 86 ? 5.147 9.538 -7.475 1.00 79.00 86 LEU A CA 1
ATOM 706 C C . LEU A 1 86 ? 4.294 10.774 -7.788 1.00 79.00 86 LEU A C 1
ATOM 708 O O . LEU A 1 86 ? 3.321 11.046 -7.090 1.00 79.00 86 LEU A O 1
ATOM 712 N N . SER A 1 87 ? 4.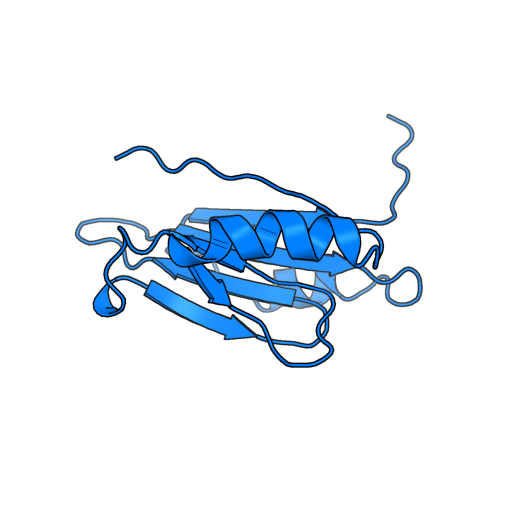617 11.516 -8.850 1.00 80.62 87 SER A N 1
ATOM 713 C CA . SER A 1 87 ? 3.840 12.705 -9.219 1.00 80.62 87 SER A CA 1
ATOM 714 C C . SER A 1 87 ? 2.416 12.350 -9.647 1.00 80.62 87 SER A C 1
ATOM 716 O O . SER A 1 87 ? 1.484 13.087 -9.326 1.00 80.62 87 SER A O 1
ATOM 718 N N . THR A 1 88 ? 2.233 11.206 -10.306 1.00 84.06 88 THR A N 1
ATOM 719 C CA . THR A 1 88 ? 0.919 10.678 -10.686 1.00 84.06 88 THR A CA 1
ATOM 720 C C . THR A 1 88 ? 0.115 10.259 -9.456 1.00 84.06 88 THR A C 1
ATOM 722 O O . THR A 1 88 ? -1.047 10.642 -9.327 1.00 84.06 88 THR A O 1
ATOM 725 N N . LEU A 1 89 ? 0.730 9.542 -8.512 1.00 82.19 89 LEU A N 1
ATOM 726 C CA . LEU A 1 89 ? 0.085 9.135 -7.261 1.00 82.19 89 LEU A CA 1
ATOM 727 C C . LEU A 1 89 ? -0.334 10.344 -6.423 1.00 82.19 89 LEU A C 1
ATOM 729 O O . LEU A 1 89 ? -1.479 10.423 -5.988 1.00 82.19 89 LEU A O 1
ATOM 733 N N . LEU A 1 90 ? 0.543 11.340 -6.276 1.00 78.44 90 LEU A N 1
ATOM 734 C CA . LEU A 1 90 ? 0.245 12.579 -5.549 1.00 78.44 90 LEU A CA 1
ATOM 735 C C . LEU A 1 90 ? -0.935 13.365 -6.141 1.00 78.44 90 LEU A C 1
ATOM 737 O O . LEU A 1 90 ? -1.624 14.067 -5.405 1.00 78.44 90 LEU A O 1
ATOM 741 N N . GLN A 1 91 ? -1.181 13.256 -7.449 1.00 81.12 91 GLN A N 1
ATOM 742 C CA . GLN A 1 91 ? -2.345 13.865 -8.104 1.00 81.12 91 GLN A CA 1
ATOM 743 C C . GLN A 1 91 ? -3.633 13.059 -7.898 1.00 81.12 91 GLN A C 1
ATOM 745 O O . GLN A 1 91 ? -4.722 13.632 -7.933 1.00 81.12 91 GLN A O 1
ATOM 750 N N . GLN A 1 92 ? -3.514 11.743 -7.715 1.00 74.44 92 GLN A N 1
ATOM 751 C CA . GLN A 1 92 ? -4.642 10.834 -7.512 1.00 74.44 92 GLN A CA 1
ATOM 752 C C . GLN A 1 92 ? -5.101 10.771 -6.060 1.00 74.44 92 GLN A C 1
ATOM 754 O O . GLN A 1 92 ? -6.276 10.496 -5.827 1.00 74.44 92 GLN A O 1
ATOM 759 N N . ILE A 1 93 ? -4.206 11.026 -5.098 1.00 70.00 93 ILE A N 1
ATOM 760 C CA . ILE A 1 93 ? -4.558 11.111 -3.679 1.00 70.00 93 ILE A CA 1
ATOM 761 C C . ILE A 1 93 ? -5.597 12.235 -3.534 1.00 70.00 93 ILE A C 1
ATOM 763 O O . ILE A 1 93 ? -5.262 13.411 -3.723 1.00 70.00 93 ILE A O 1
ATOM 767 N N . PRO A 1 94 ? -6.872 11.912 -3.227 1.00 61.75 94 PRO A N 1
ATOM 768 C CA . PRO A 1 94 ? -7.876 12.932 -2.972 1.00 61.75 94 PRO A CA 1
ATOM 769 C C . PRO A 1 94 ? -7.354 13.841 -1.862 1.00 61.75 94 PRO A C 1
ATOM 771 O O . PRO A 1 94 ? -6.717 13.348 -0.931 1.00 61.75 94 PRO A O 1
ATOM 774 N N . ARG A 1 95 ? -7.610 15.158 -1.947 1.00 56.22 95 ARG A N 1
ATOM 775 C CA . ARG A 1 95 ? -7.205 16.110 -0.896 1.00 56.22 95 ARG A CA 1
ATOM 776 C C . ARG A 1 95 ? -7.519 15.497 0.471 1.00 56.22 95 ARG A C 1
ATOM 778 O O . ARG A 1 95 ? -8.696 15.212 0.707 1.00 56.22 95 ARG A O 1
ATOM 785 N N . PRO A 1 96 ? -6.524 15.251 1.336 1.00 56.62 96 PRO A N 1
ATOM 786 C CA . PRO A 1 96 ? -6.752 14.268 2.371 1.00 56.62 96 PRO A CA 1
ATOM 787 C C . PRO A 1 96 ? -7.710 14.820 3.423 1.00 56.62 96 PRO A C 1
ATOM 789 O O . PRO A 1 96 ? -7.412 15.805 4.095 1.00 56.62 96 PRO A O 1
ATOM 792 N N . THR A 1 97 ? -8.851 14.160 3.614 1.00 67.06 97 THR A N 1
ATOM 793 C CA . THR A 1 97 ? -9.536 14.190 4.913 1.00 67.06 97 THR A CA 1
ATOM 794 C C . THR A 1 97 ? -8.739 13.430 5.972 1.00 67.06 97 THR A C 1
ATOM 796 O O . THR A 1 97 ? -9.039 13.568 7.148 1.00 67.06 97 THR A O 1
ATOM 799 N N . ASN A 1 98 ? -7.721 12.658 5.573 1.00 70.31 98 ASN A N 1
ATOM 800 C CA . ASN A 1 98 ? -6.880 11.824 6.428 1.00 70.31 98 ASN A CA 1
ATOM 801 C C . ASN A 1 98 ? -5.446 12.367 6.498 1.00 70.31 98 ASN A C 1
ATOM 803 O O . ASN A 1 98 ? -4.978 13.031 5.585 1.00 70.31 98 ASN A O 1
ATOM 807 N N . GLN A 1 99 ? -4.697 12.061 7.550 1.00 84.94 99 GLN A N 1
ATOM 808 C CA . GLN A 1 99 ? -3.244 12.246 7.499 1.00 84.94 99 GLN A CA 1
ATOM 809 C C . GLN A 1 99 ? -2.646 11.214 6.538 1.00 84.94 99 GLN A C 1
ATOM 811 O O . GLN A 1 99 ? -3.053 10.056 6.571 1.00 84.94 99 GLN A O 1
ATOM 816 N N . VAL A 1 100 ? -1.697 11.617 5.690 1.00 86.69 100 VAL A N 1
ATOM 817 C CA . VAL A 1 100 ? -1.053 10.726 4.711 1.00 86.69 100 VAL A CA 1
ATOM 818 C C . VAL A 1 100 ? 0.422 10.566 5.054 1.00 86.69 100 VAL A C 1
ATOM 820 O O . VAL A 1 100 ? 1.127 11.557 5.246 1.00 86.69 100 VAL A O 1
ATOM 823 N N . ILE A 1 101 ? 0.888 9.321 5.105 1.00 87.94 101 ILE A N 1
ATOM 824 C CA . ILE A 1 101 ? 2.297 8.952 5.249 1.00 87.94 101 ILE A CA 1
ATOM 825 C C . ILE A 1 101 ? 2.727 8.235 3.972 1.00 87.94 101 ILE A C 1
ATOM 827 O O . ILE A 1 101 ? 2.161 7.204 3.612 1.00 87.94 101 ILE A O 1
ATOM 831 N N . LEU A 1 102 ? 3.741 8.777 3.302 1.00 87.56 102 LEU A N 1
ATOM 832 C CA . LEU A 1 102 ? 4.367 8.158 2.137 1.00 87.56 102 LEU A CA 1
ATOM 833 C C . LEU A 1 102 ? 5.671 7.496 2.574 1.00 87.56 102 LEU A C 1
ATOM 835 O O . LEU A 1 102 ? 6.523 8.146 3.180 1.00 87.56 102 LEU A O 1
ATOM 839 N N . MET A 1 103 ? 5.812 6.208 2.283 1.00 87.81 103 MET A N 1
ATOM 840 C CA . MET A 1 103 ? 7.007 5.423 2.570 1.00 87.81 103 MET A CA 1
ATOM 841 C C . MET A 1 103 ? 7.530 4.859 1.264 1.00 87.81 103 MET A C 1
ATOM 843 O O . MET A 1 103 ? 6.899 3.993 0.658 1.00 87.81 103 MET A O 1
ATOM 847 N N . GLU A 1 104 ? 8.678 5.355 0.829 1.00 81.81 104 GLU A N 1
ATOM 848 C CA . GLU A 1 104 ? 9.162 5.092 -0.517 1.00 81.81 104 GLU A CA 1
ATOM 849 C C . GLU A 1 104 ? 10.646 4.752 -0.539 1.00 81.81 104 GLU A C 1
ATOM 851 O O . GLU A 1 104 ? 11.445 5.341 0.195 1.00 81.81 104 GLU A O 1
ATOM 856 N N . ASP A 1 105 ? 11.016 3.807 -1.402 1.00 81.31 105 ASP A N 1
ATOM 857 C CA . ASP A 1 105 ? 12.376 3.746 -1.927 1.00 81.31 105 ASP A CA 1
ATOM 858 C C . ASP A 1 105 ? 12.453 4.574 -3.210 1.00 81.31 105 ASP A C 1
ATOM 860 O O . ASP A 1 105 ? 12.063 4.124 -4.290 1.00 81.31 105 ASP A O 1
ATOM 864 N N . PHE A 1 106 ? 12.925 5.811 -3.059 1.00 69.50 106 PHE A N 1
ATOM 865 C CA . PHE A 1 106 ? 12.906 6.804 -4.126 1.00 69.50 106 PHE A CA 1
ATOM 866 C C . PHE A 1 106 ? 13.870 6.477 -5.268 1.00 69.50 106 PHE A C 1
ATOM 868 O O . PHE A 1 106 ? 13.688 6.997 -6.369 1.00 69.50 106 PHE A O 1
ATOM 875 N N . ASN A 1 107 ? 14.926 5.690 -5.020 1.00 72.62 107 ASN A N 1
ATOM 876 C CA . ASN A 1 107 ? 16.062 5.564 -5.944 1.00 72.62 107 ASN A CA 1
ATOM 877 C C . ASN A 1 107 ? 16.607 6.933 -6.427 1.00 72.62 107 ASN A C 1
ATOM 879 O O . ASN A 1 107 ? 17.163 7.053 -7.520 1.00 72.62 107 ASN A O 1
ATOM 883 N N . LEU A 1 108 ? 16.447 7.982 -5.610 1.00 71.12 108 LEU A N 1
ATOM 884 C CA . LEU A 1 108 ? 16.917 9.340 -5.874 1.00 71.12 108 LEU A CA 1
ATOM 885 C C . LEU A 1 108 ? 18.138 9.643 -5.009 1.00 71.12 108 LEU A C 1
ATOM 887 O O . LEU A 1 108 ? 18.185 9.307 -3.828 1.00 71.12 108 LEU A O 1
ATOM 891 N N . GLN A 1 109 ? 19.106 10.339 -5.594 1.00 71.56 109 GLN A N 1
ATOM 892 C CA . GLN A 1 109 ? 20.188 10.969 -4.849 1.00 71.56 109 GLN A CA 1
ATOM 893 C C . GLN A 1 109 ? 19.884 12.458 -4.771 1.00 71.56 109 GLN A C 1
ATOM 895 O O . GLN A 1 109 ? 19.843 13.136 -5.799 1.00 71.56 109 GLN A O 1
ATOM 900 N N . HIS A 1 110 ? 19.650 12.961 -3.563 1.00 69.62 110 HIS A N 1
ATOM 901 C CA . HIS A 1 110 ? 19.547 14.391 -3.329 1.00 69.62 110 HIS A CA 1
ATOM 902 C C . HIS A 1 110 ? 20.855 14.881 -2.687 1.00 69.62 110 HIS A C 1
ATOM 904 O O . HIS A 1 110 ? 21.254 14.326 -1.669 1.00 69.62 110 HIS A O 1
ATOM 910 N N . PRO A 1 111 ? 21.554 15.864 -3.283 1.00 69.81 111 PRO A N 1
ATOM 911 C CA . PRO A 1 111 ? 22.887 16.282 -2.843 1.00 69.81 111 PRO A CA 1
ATOM 912 C C . PRO A 1 111 ? 22.898 17.313 -1.698 1.00 69.81 111 PRO A C 1
ATOM 914 O O . PRO A 1 111 ? 23.975 17.802 -1.363 1.00 69.81 111 PRO A O 1
ATOM 917 N N . LEU A 1 112 ? 21.734 17.673 -1.138 1.00 54.81 112 LEU A N 1
ATOM 918 C CA . LEU A 1 112 ? 21.664 18.423 0.128 1.00 54.81 112 LEU A CA 1
ATOM 919 C C . LEU A 1 112 ? 21.751 17.474 1.319 1.00 54.81 112 LEU A C 1
ATOM 921 O O . LEU A 1 112 ? 20.994 16.479 1.292 1.00 54.81 112 LEU A O 1
#

Sequence (112 aa):
MGISILQWNTQGIKENLEVLLEEANRYHLVHRPGSRAAIFVGKRFDLSQWDYEVAEDWCRVWFLGQEGPGLEIWSIYNPPTDKTLLSTLLQQIPRPTNQVILMEDFNLQHPL

Organism: NCBI:txid2074819

InterPro domains:
  IPR036691 Endonuclease/exonuclease/phosphatase superfamily [G3DSA:3.60.10.10] (2-112)
  IPR036691 Endonuclease/exonuclease/phosphatase superfamily [SSF56219] (3-112)